Protein AF-A0A965UX92-F1 (afdb_monomer_lite)

Radius of gyration: 21.81 Å; chains: 1; bounding box: 40×48×51 Å

Secondary structure (DSSP, 8-state):
-----------HHHHHHHHHHSTTEEEEEEE-TTS-EEEEEEESSHHHHHHHHHHHHHHHHHHHHHHHHHHHHHHHHHHHHHHTSS--

Foldseek 3Di:
DPPPPDWDDPDPVVVVVCVVVVVFKDWDWDATPVRHIDIDIDGPDPVSVVVRVVVVVVVVVVVVVVVVVVVVVVVVVVVVVVVVVPPD

Sequence (88 aa):
MVTNKKKFNFPTSLLKQIDECSFGGYILFNFSNKGEPQVYTKFDNQINAMALLYYLNTWGQSIDQLNLEATTDLIARKNEDEDSEEED

Structure (mmCIF, N/CA/C/O backbone):
data_AF-A0A965UX92-F1
#
_entry.id   AF-A0A965UX92-F1
#
loop_
_atom_site.group_PDB
_atom_site.id
_atom_site.type_symbol
_atom_site.label_atom_id
_atom_site.label_alt_id
_atom_site.label_comp_id
_atom_site.label_asym_id
_atom_site.label_entity_id
_atom_site.label_seq_id
_atom_site.pdbx_PDB_ins_code
_atom_site.Cartn_x
_atom_site.Cartn_y
_atom_site.Cartn_z
_atom_site.occupancy
_atom_site.B_iso_or_equiv
_atom_site.auth_seq_id
_atom_site.auth_comp_id
_atom_site.auth_asym_id
_atom_site.auth_atom_id
_atom_site.pdbx_PDB_model_num
ATOM 1 N N . MET A 1 1 ? -11.192 32.868 13.434 1.00 38.41 1 MET A N 1
ATOM 2 C CA . MET A 1 1 ? -12.074 31.695 13.615 1.00 38.41 1 MET A CA 1
ATOM 3 C C . MET A 1 1 ? -11.181 30.461 13.628 1.00 38.41 1 MET A C 1
ATOM 5 O O . MET A 1 1 ? -10.678 30.077 12.582 1.00 38.41 1 MET A O 1
ATOM 9 N N . VAL A 1 2 ? -10.849 29.925 14.806 1.00 42.78 2 VAL A N 1
ATOM 10 C CA . VAL A 1 2 ? -9.988 28.735 14.904 1.00 42.78 2 VAL A CA 1
ATOM 11 C C . VAL A 1 2 ? -10.864 27.540 14.556 1.00 42.78 2 VAL A C 1
ATOM 13 O O . VAL A 1 2 ? -11.713 27.136 15.348 1.00 42.78 2 VAL A O 1
ATOM 16 N N . THR A 1 3 ? -10.734 27.014 13.340 1.00 48.56 3 THR A N 1
ATOM 17 C CA . THR A 1 3 ? -11.376 25.750 12.980 1.00 48.56 3 THR A CA 1
ATOM 18 C C . THR A 1 3 ? -10.814 24.685 13.912 1.00 48.56 3 THR A C 1
ATOM 20 O O . THR A 1 3 ? -9.639 24.334 13.795 1.00 48.56 3 THR A O 1
ATOM 23 N N . ASN A 1 4 ? -11.628 24.192 14.847 1.00 49.69 4 ASN A N 1
ATOM 24 C CA . ASN A 1 4 ? -11.349 22.976 15.606 1.00 49.69 4 ASN A CA 1
ATOM 25 C C . ASN A 1 4 ? -11.244 21.825 14.593 1.00 49.69 4 ASN A C 1
ATOM 27 O O . ASN A 1 4 ? -12.223 21.131 14.316 1.00 49.69 4 ASN A O 1
ATOM 31 N N . LYS A 1 5 ? -10.069 21.663 13.968 1.00 59.03 5 LYS A N 1
ATOM 32 C CA . LYS A 1 5 ? -9.753 20.521 13.113 1.00 59.03 5 LYS A CA 1
ATOM 33 C C . LYS A 1 5 ? -9.844 19.305 14.024 1.00 59.03 5 LYS A C 1
ATOM 35 O O . LYS A 1 5 ? -8.940 19.073 14.829 1.00 59.03 5 LYS A O 1
ATOM 40 N N . LYS A 1 6 ? -10.970 18.583 13.957 1.00 56.97 6 LYS A N 1
ATOM 41 C CA . LYS A 1 6 ? -11.172 17.316 14.670 1.00 56.97 6 LYS A CA 1
ATOM 42 C C . LYS A 1 6 ? -9.890 16.493 14.536 1.00 56.97 6 LYS A C 1
ATOM 44 O O . LYS A 1 6 ? -9.311 16.446 13.451 1.00 56.97 6 LYS A O 1
ATOM 49 N N . LYS A 1 7 ? -9.424 15.897 15.638 1.00 62.44 7 LYS A N 1
ATOM 50 C CA . LYS A 1 7 ? -8.301 14.952 15.620 1.00 62.44 7 LYS A CA 1
ATOM 51 C C . LYS A 1 7 ? -8.636 13.857 14.606 1.00 62.44 7 LYS A C 1
ATOM 53 O O . LYS A 1 7 ? -9.490 13.023 14.884 1.00 62.44 7 LYS A O 1
ATOM 58 N N . PHE A 1 8 ? -8.062 13.937 13.405 1.00 70.00 8 PHE A N 1
ATOM 59 C CA . PHE A 1 8 ? -8.223 12.907 12.387 1.00 70.00 8 PHE A CA 1
ATOM 60 C C . PHE A 1 8 ? -7.378 11.729 12.844 1.00 70.00 8 PHE A C 1
ATOM 62 O O . PHE A 1 8 ? -6.156 11.751 12.731 1.00 70.00 8 PHE A O 1
ATOM 69 N N . ASN A 1 9 ? -8.061 10.759 13.434 1.00 74.44 9 ASN A N 1
ATOM 70 C CA . ASN A 1 9 ? -7.537 9.440 13.719 1.00 74.44 9 ASN A CA 1
ATOM 71 C C . ASN A 1 9 ? -8.270 8.483 12.785 1.00 74.44 9 ASN A C 1
ATOM 73 O O . ASN A 1 9 ? -9.486 8.625 12.614 1.00 74.44 9 ASN A O 1
ATOM 77 N N . PHE A 1 10 ? -7.555 7.520 12.203 1.00 84.75 10 PHE A N 1
ATOM 78 C CA . PHE A 1 10 ? -8.187 6.504 11.367 1.00 84.75 10 PHE A CA 1
ATOM 79 C C . PHE A 1 10 ? -9.275 5.785 12.185 1.00 84.75 10 PHE A C 1
ATOM 81 O O . PHE A 1 10 ? -8.970 5.270 13.267 1.00 84.75 10 PHE A O 1
ATOM 88 N N . PRO A 1 11 ? -10.550 5.787 11.749 1.00 89.38 11 PRO A N 1
ATOM 89 C CA . PRO A 1 11 ? -11.622 5.208 12.546 1.00 89.38 11 PRO A CA 1
ATOM 90 C C . PRO A 1 11 ? -11.406 3.710 12.752 1.00 89.38 11 PRO A C 1
ATOM 92 O O . PRO A 1 11 ? -11.189 2.971 11.794 1.00 89.38 11 PRO A O 1
ATOM 95 N N . THR A 1 12 ? -11.540 3.238 13.991 1.00 90.62 12 THR A N 1
ATOM 96 C CA . THR A 1 12 ? -11.377 1.813 14.316 1.00 90.62 12 THR A CA 1
ATOM 97 C C . THR A 1 12 ? -12.345 0.923 13.535 1.00 90.62 12 THR A C 1
ATOM 99 O O . THR A 1 12 ? -11.978 -0.178 13.138 1.00 90.62 12 THR A O 1
ATOM 102 N N . SER A 1 13 ? -13.563 1.402 13.258 1.00 94.19 13 SER A N 1
ATOM 103 C CA . SER A 1 13 ? -14.535 0.684 12.425 1.00 94.19 13 SER A CA 1
ATOM 104 C C . SER A 1 13 ? -14.038 0.472 10.996 1.00 94.19 13 SER A C 1
ATOM 106 O O . SER A 1 13 ? -14.233 -0.602 10.442 1.00 94.19 13 SER A O 1
ATOM 108 N N . LEU A 1 14 ? -13.361 1.467 10.418 1.00 93.19 14 LEU A N 1
ATOM 109 C CA . LEU A 1 14 ? -12.797 1.369 9.075 1.00 93.19 14 LEU A CA 1
ATOM 110 C C . LEU A 1 14 ? -11.590 0.428 9.056 1.00 93.19 14 LEU A C 1
ATOM 112 O O . LEU A 1 14 ? -11.495 -0.414 8.174 1.00 93.19 14 LEU A O 1
ATOM 116 N N . LEU A 1 15 ? -10.716 0.501 10.064 1.00 93.62 15 LEU A N 1
ATOM 117 C CA . LEU A 1 15 ? -9.604 -0.448 10.212 1.00 93.62 15 LEU A CA 1
ATOM 118 C C . LEU A 1 15 ? -10.097 -1.898 10.307 1.00 93.62 15 LEU A C 1
ATOM 120 O O . LEU A 1 15 ? -9.455 -2.797 9.773 1.00 93.62 15 LEU A O 1
ATOM 124 N N . LYS A 1 16 ? -11.248 -2.120 10.952 1.00 93.50 16 LYS A N 1
ATOM 125 C CA . LYS A 1 16 ? -11.893 -3.435 11.016 1.00 93.50 16 LYS A CA 1
ATOM 126 C C . LYS A 1 16 ? -12.456 -3.877 9.661 1.00 93.50 16 LYS A C 1
ATOM 128 O O . LYS A 1 16 ? -12.296 -5.028 9.291 1.00 93.50 16 LYS A O 1
ATOM 133 N N . GLN A 1 17 ? -13.077 -2.975 8.906 1.00 95.00 17 GLN A N 1
ATOM 134 C CA . GLN A 1 17 ? -13.567 -3.294 7.559 1.00 95.00 17 GLN A CA 1
ATOM 135 C C . GLN A 1 17 ? -12.423 -3.611 6.592 1.00 95.00 17 GLN A C 1
ATOM 137 O O . GLN A 1 17 ? -12.547 -4.514 5.769 1.00 95.00 17 GLN A O 1
ATOM 142 N N . ILE A 1 18 ? -11.299 -2.895 6.709 1.00 94.81 18 ILE A N 1
ATOM 143 C CA . ILE A 1 18 ? -10.084 -3.203 5.953 1.00 94.81 18 ILE A CA 1
ATOM 144 C C . ILE A 1 18 ? -9.624 -4.613 6.318 1.00 94.81 18 ILE A C 1
ATOM 146 O O . ILE A 1 18 ? -9.473 -5.433 5.421 1.00 94.81 18 ILE A O 1
ATOM 150 N N . ASP A 1 19 ? -9.484 -4.920 7.609 1.00 93.31 19 ASP A N 1
ATOM 151 C CA . ASP A 1 19 ? -9.117 -6.252 8.111 1.00 93.31 19 ASP A CA 1
ATOM 152 C C . ASP A 1 19 ? -9.992 -7.368 7.509 1.00 93.31 19 ASP A C 1
ATOM 154 O O . ASP A 1 19 ? -9.473 -8.312 6.920 1.00 93.31 19 ASP A O 1
ATOM 158 N N . GLU A 1 20 ? -11.318 -7.200 7.538 1.00 92.56 20 GLU A N 1
ATOM 159 C CA . GLU A 1 20 ? -12.296 -8.142 6.966 1.00 92.56 20 GLU A CA 1
ATOM 160 C C . GLU A 1 20 ? -12.105 -8.380 5.454 1.00 92.56 20 GLU A C 1
ATOM 162 O O . GLU A 1 20 ? -12.453 -9.446 4.947 1.00 92.56 20 GLU A O 1
ATOM 167 N N . CYS A 1 21 ? -11.524 -7.415 4.736 1.00 92.62 21 CYS A N 1
ATOM 168 C CA . CYS A 1 21 ? -11.278 -7.484 3.293 1.00 92.62 21 CYS A CA 1
ATOM 169 C C . CYS A 1 21 ? -9.819 -7.807 2.925 1.00 92.62 21 CYS A C 1
ATOM 171 O O . CYS A 1 21 ? -9.501 -7.879 1.740 1.00 92.62 21 CYS A O 1
ATOM 173 N N . SER A 1 22 ? -8.922 -7.979 3.901 1.00 90.44 22 SER A N 1
ATOM 174 C CA . SER A 1 22 ? -7.468 -8.023 3.662 1.00 90.44 22 SER A CA 1
ATOM 175 C C . SER A 1 22 ? -6.867 -9.430 3.588 1.00 90.44 22 SER A C 1
ATOM 177 O O . SER A 1 22 ? -5.649 -9.543 3.527 1.00 90.44 22 SER A O 1
ATOM 179 N N . PHE A 1 23 ? -7.695 -10.486 3.626 1.00 85.00 23 PHE A N 1
ATOM 180 C CA . PHE A 1 23 ? -7.322 -11.911 3.522 1.00 85.00 23 PHE A CA 1
ATOM 181 C C . PHE A 1 23 ? -5.859 -12.217 3.905 1.00 85.00 23 PHE A C 1
ATOM 183 O O . PHE A 1 23 ? -5.012 -12.484 3.052 1.00 85.00 23 PHE A O 1
ATOM 190 N N . GLY A 1 24 ? -5.545 -12.141 5.199 1.00 84.75 24 GLY A N 1
ATOM 191 C CA . GLY A 1 24 ? -4.211 -12.425 5.718 1.00 84.75 24 GLY A CA 1
ATOM 192 C C . GLY A 1 24 ? -3.513 -11.249 6.396 1.00 84.75 24 GLY A C 1
ATOM 193 O O . GLY A 1 24 ? -2.644 -11.481 7.245 1.00 84.75 24 GLY A O 1
ATOM 194 N N . GLY A 1 25 ? -3.902 -10.012 6.084 1.00 92.50 25 GLY A N 1
ATOM 195 C CA . GLY A 1 25 ? -3.432 -8.819 6.784 1.00 92.50 25 GLY A CA 1
ATOM 196 C C . GLY A 1 25 ? -3.225 -7.608 5.881 1.00 92.50 25 GLY A C 1
ATOM 197 O O . GLY A 1 25 ? -3.310 -7.697 4.661 1.00 92.50 25 GLY A O 1
ATOM 198 N N . TYR A 1 26 ? -2.912 -6.463 6.481 1.00 95.50 26 TYR A N 1
ATOM 199 C CA . TYR A 1 26 ? -2.625 -5.226 5.758 1.00 95.50 26 TYR A CA 1
ATOM 200 C C . TYR A 1 26 ? -1.518 -4.407 6.422 1.00 95.50 26 TYR A C 1
ATOM 202 O O . TYR A 1 26 ? -1.251 -4.516 7.623 1.00 95.50 26 TYR A O 1
ATOM 210 N N . ILE A 1 27 ? -0.921 -3.530 5.615 1.00 95.00 27 ILE A N 1
ATOM 211 C CA . ILE A 1 27 ? -0.063 -2.427 6.046 1.00 95.00 27 ILE A CA 1
ATOM 212 C C . ILE A 1 27 ? -0.646 -1.157 5.429 1.00 95.00 27 ILE A C 1
ATOM 214 O O . ILE A 1 27 ? -0.743 -1.044 4.209 1.00 95.00 27 ILE A O 1
ATOM 218 N N . LEU A 1 28 ? -1.060 -0.212 6.267 1.00 94.44 28 LEU A N 1
ATOM 219 C CA . LEU A 1 28 ? -1.655 1.050 5.848 1.00 94.44 28 LEU A CA 1
ATOM 220 C C . LEU A 1 28 ? -0.769 2.204 6.304 1.00 94.44 28 LEU A C 1
ATOM 222 O O . LEU A 1 28 ? -0.627 2.441 7.504 1.00 94.44 28 LEU A O 1
ATOM 226 N N . PHE A 1 29 ? -0.220 2.932 5.335 1.00 93.31 29 PHE A N 1
ATOM 227 C CA . PHE A 1 29 ? 0.504 4.180 5.553 1.00 93.31 29 PHE A CA 1
ATOM 228 C C . PHE A 1 29 ? -0.450 5.362 5.378 1.00 93.31 29 PHE A C 1
ATOM 230 O O . PHE A 1 29 ? -1.157 5.455 4.373 1.00 93.31 29 PHE A O 1
ATOM 237 N N . ASN A 1 30 ? -0.478 6.278 6.339 1.00 91.69 30 ASN A N 1
ATOM 238 C CA . ASN A 1 30 ? -1.277 7.498 6.256 1.00 91.69 30 ASN A CA 1
ATOM 239 C C . ASN A 1 30 ? -0.609 8.649 7.017 1.00 91.69 30 ASN A C 1
ATOM 241 O O . ASN A 1 30 ? 0.429 8.480 7.649 1.00 91.69 30 ASN A O 1
ATOM 245 N N . PHE A 1 31 ? -1.245 9.820 6.990 1.00 90.12 31 PHE A N 1
ATOM 246 C CA . PHE A 1 31 ? -0.866 10.958 7.822 1.00 90.12 31 PHE A CA 1
ATOM 247 C C . PHE A 1 31 ? -1.963 11.286 8.836 1.00 90.12 31 PHE A C 1
ATOM 249 O O . PHE A 1 31 ? -3.156 11.103 8.566 1.00 90.12 31 PHE A O 1
ATOM 256 N N . SER A 1 32 ? -1.558 11.789 9.999 1.00 86.81 32 SER A N 1
ATOM 257 C CA . SER A 1 32 ? -2.465 12.349 11.000 1.00 86.81 32 SER A CA 1
ATOM 258 C C . SER A 1 32 ? -2.990 13.725 10.564 1.00 86.81 32 SER A C 1
ATOM 260 O O . SER A 1 32 ? -2.504 14.326 9.604 1.00 86.81 32 SER A O 1
ATOM 262 N N . ASN A 1 33 ? -3.930 14.309 11.317 1.00 82.75 33 ASN A N 1
ATOM 263 C CA . ASN A 1 33 ? -4.354 15.703 11.087 1.00 82.75 33 ASN A CA 1
ATOM 264 C C . ASN A 1 33 ? -3.235 16.751 11.244 1.00 82.75 33 ASN A C 1
ATOM 266 O O . ASN A 1 33 ? -3.457 17.917 10.908 1.00 82.75 33 ASN A O 1
ATOM 270 N N . LYS A 1 34 ? -2.079 16.366 11.794 1.00 86.88 34 LYS A N 1
ATOM 271 C CA . LYS A 1 34 ? -0.891 17.214 11.922 1.00 86.88 34 LYS A CA 1
ATOM 272 C C . LYS A 1 34 ? 0.123 16.999 10.795 1.00 86.88 34 LYS A C 1
ATOM 274 O O . LYS A 1 34 ? 1.148 17.666 10.797 1.00 86.88 34 LYS A O 1
ATOM 279 N N . GLY A 1 35 ? -0.146 16.088 9.858 1.00 85.94 35 GLY A N 1
ATOM 280 C CA . GLY A 1 35 ? 0.816 15.700 8.825 1.00 85.94 35 GLY A CA 1
ATOM 281 C C . GLY A 1 35 ? 1.911 14.759 9.332 1.00 85.94 35 GLY A C 1
ATOM 282 O O . GLY A 1 35 ? 2.907 14.565 8.647 1.00 85.94 35 GLY A O 1
ATOM 283 N N . GLU A 1 36 ? 1.750 14.174 10.522 1.00 89.44 36 GLU A N 1
ATOM 284 C CA . GLU A 1 36 ? 2.698 13.185 11.045 1.00 89.44 36 GLU A CA 1
ATOM 285 C C . GLU A 1 36 ? 2.413 11.824 10.394 1.00 89.44 36 GLU A C 1
ATOM 287 O O . GLU A 1 36 ? 1.242 11.428 10.345 1.00 89.44 36 GLU A O 1
ATOM 292 N N . PRO A 1 37 ? 3.434 11.103 9.900 1.00 91.56 37 PRO A N 1
ATOM 293 C CA . PRO A 1 37 ? 3.243 9.785 9.317 1.00 91.56 37 PRO A CA 1
ATOM 294 C C . PRO A 1 37 ? 2.768 8.788 10.378 1.00 91.56 37 PRO A C 1
ATOM 296 O O . PRO A 1 37 ? 3.195 8.810 11.533 1.00 91.56 37 PRO A O 1
ATOM 299 N N . GLN A 1 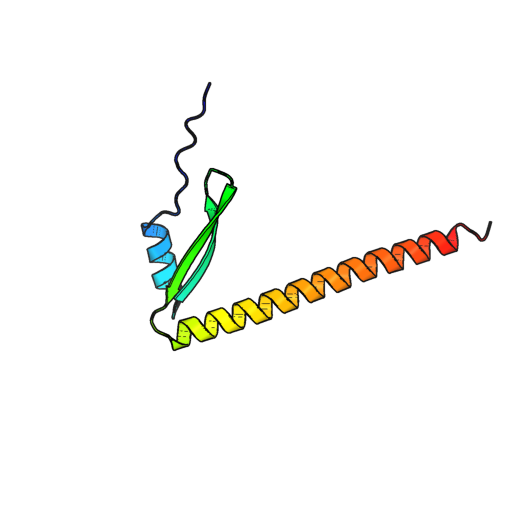38 ? 1.869 7.906 9.970 1.00 92.56 38 GLN A N 1
ATOM 300 C CA . GLN A 1 38 ? 1.267 6.868 10.791 1.00 92.56 38 GLN A CA 1
ATOM 301 C C . GLN A 1 38 ? 1.237 5.562 10.005 1.00 92.56 38 GLN A C 1
ATOM 303 O O . GLN A 1 38 ? 1.090 5.560 8.780 1.00 92.56 38 GLN A O 1
ATOM 308 N N . VAL A 1 39 ? 1.373 4.453 10.731 1.00 93.44 39 VAL A N 1
ATOM 309 C CA . VAL A 1 39 ? 1.296 3.111 10.160 1.00 93.44 39 VAL A CA 1
ATOM 310 C C . VAL A 1 39 ? 0.340 2.276 10.994 1.00 93.44 39 VAL A C 1
ATOM 312 O O . VAL A 1 39 ? 0.503 2.167 12.210 1.00 93.44 39 VAL A O 1
ATOM 315 N N . TYR A 1 40 ? -0.643 1.674 10.332 1.00 94.25 40 TYR A N 1
ATOM 316 C CA . TYR A 1 40 ? -1.516 0.661 10.914 1.00 94.25 40 TYR A CA 1
ATOM 317 C C . TYR A 1 40 ? -1.205 -0.685 10.275 1.00 94.25 40 TYR A C 1
ATOM 319 O O . TYR A 1 40 ? -1.130 -0.789 9.051 1.00 94.25 40 TYR A O 1
ATOM 327 N N . THR A 1 41 ? -1.032 -1.712 11.101 1.00 93.94 41 THR A N 1
ATOM 328 C CA . THR A 1 41 ? -0.759 -3.067 10.628 1.00 93.94 41 THR A CA 1
ATOM 329 C C . THR A 1 41 ? -1.666 -4.074 11.300 1.00 93.94 41 THR A C 1
ATOM 331 O O . THR A 1 41 ? -2.017 -3.947 12.478 1.00 93.94 41 THR A O 1
ATOM 334 N N . LYS A 1 42 ? -2.029 -5.102 10.539 1.00 95.06 42 LYS A N 1
ATOM 335 C CA . LYS A 1 42 ? -2.646 -6.304 11.075 1.00 95.06 42 LYS A CA 1
ATOM 336 C C . LYS A 1 42 ? -2.221 -7.506 10.256 1.00 95.06 42 LYS A C 1
ATOM 338 O O . LYS A 1 42 ? -2.136 -7.409 9.039 1.00 95.06 42 LYS A O 1
ATOM 343 N N . PHE A 1 43 ? -1.958 -8.616 10.933 1.00 94.75 43 PHE A N 1
ATOM 344 C CA . PHE A 1 43 ? -1.556 -9.869 10.312 1.00 94.75 43 PHE A CA 1
ATOM 345 C C . PHE A 1 43 ? -2.245 -11.019 11.032 1.00 94.75 43 PHE A C 1
ATOM 347 O O . PHE A 1 43 ? -2.226 -11.0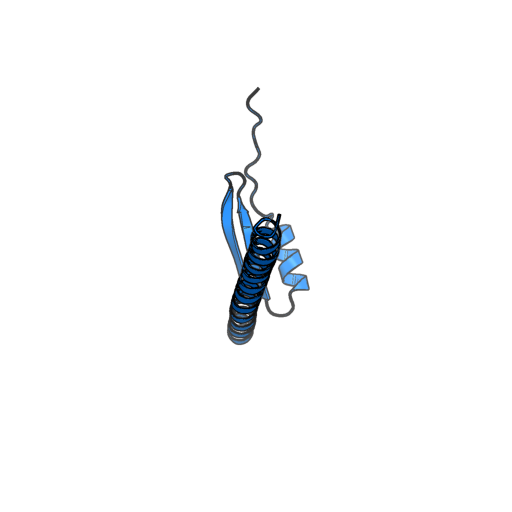67 12.263 1.00 94.75 43 PHE A O 1
ATOM 354 N N . ASP A 1 44 ? -2.810 -11.953 10.273 1.00 92.69 44 ASP A N 1
ATOM 355 C CA . ASP A 1 44 ? -3.459 -13.132 10.860 1.00 92.69 44 ASP A CA 1
ATOM 356 C C . ASP A 1 44 ? -2.429 -14.124 11.412 1.00 92.69 44 ASP A C 1
ATOM 358 O O . ASP A 1 44 ? -2.686 -14.843 12.376 1.00 92.69 44 ASP A O 1
ATOM 362 N N . ASN A 1 45 ? -1.247 -14.175 10.792 1.00 93.25 45 ASN A N 1
ATOM 363 C CA . ASN A 1 45 ? -0.137 -15.022 11.203 1.00 93.25 45 ASN A CA 1
ATOM 364 C C . ASN A 1 45 ? 1.211 -14.464 10.708 1.00 93.25 45 ASN A C 1
ATOM 366 O O . ASN A 1 45 ? 1.279 -13.523 9.913 1.00 93.25 45 ASN A O 1
ATOM 370 N N . GLN A 1 46 ? 2.300 -15.076 11.175 1.00 94.31 46 GLN A N 1
ATOM 371 C CA . GLN A 1 46 ? 3.664 -14.658 10.847 1.00 94.31 46 GLN A CA 1
ATOM 372 C C . GLN A 1 46 ? 4.006 -14.815 9.357 1.00 94.31 46 GLN A C 1
ATOM 374 O O . GLN A 1 46 ? 4.756 -14.003 8.822 1.00 94.31 46 GLN A O 1
ATOM 379 N N . ILE A 1 47 ? 3.455 -15.823 8.673 1.00 94.62 47 ILE A N 1
ATOM 380 C CA . ILE A 1 47 ? 3.713 -16.054 7.243 1.00 94.62 47 ILE A CA 1
ATOM 381 C C . ILE A 1 47 ? 3.141 -14.897 6.420 1.00 94.62 47 ILE A C 1
ATOM 383 O O . ILE A 1 47 ? 3.840 -14.348 5.572 1.00 94.62 47 ILE A O 1
ATOM 387 N N . ASN A 1 48 ? 1.915 -14.466 6.722 1.00 94.06 48 ASN A N 1
ATOM 388 C CA . ASN A 1 48 ? 1.279 -13.336 6.047 1.00 94.06 48 ASN A CA 1
ATOM 389 C C . ASN A 1 48 ? 2.040 -12.027 6.289 1.00 94.06 48 ASN A C 1
ATOM 391 O O . ASN A 1 48 ? 2.227 -11.244 5.359 1.00 94.06 48 ASN A O 1
ATOM 395 N N . ALA A 1 49 ? 2.531 -11.815 7.516 1.00 93.69 49 ALA A N 1
ATOM 396 C CA . ALA A 1 49 ? 3.366 -10.660 7.839 1.00 93.69 49 ALA A CA 1
ATOM 397 C C . ALA A 1 49 ? 4.646 -10.629 6.990 1.00 93.69 49 ALA A C 1
ATOM 399 O O . ALA A 1 49 ? 4.980 -9.602 6.400 1.00 93.69 49 ALA A O 1
ATOM 400 N N . MET A 1 50 ? 5.334 -11.769 6.879 1.00 95.06 50 MET A N 1
ATOM 401 C CA . MET A 1 50 ? 6.548 -11.888 6.068 1.00 95.06 50 MET 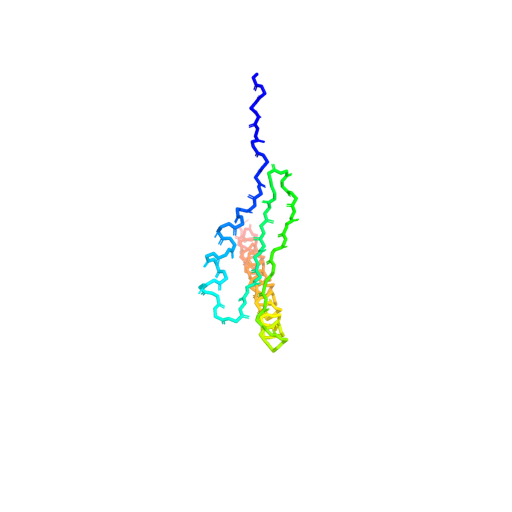A CA 1
ATOM 402 C C . MET A 1 50 ? 6.268 -11.711 4.574 1.00 95.06 50 MET A C 1
ATOM 404 O O . MET A 1 50 ? 7.036 -11.034 3.894 1.00 95.06 50 MET A O 1
ATOM 408 N N . ALA A 1 51 ? 5.167 -12.273 4.069 1.00 94.56 51 ALA A N 1
ATOM 409 C CA . ALA A 1 51 ? 4.768 -12.122 2.674 1.00 94.56 51 ALA A CA 1
ATOM 410 C C . ALA A 1 51 ? 4.493 -10.651 2.326 1.00 94.56 51 ALA A C 1
ATOM 412 O O . ALA A 1 51 ? 5.047 -10.140 1.355 1.00 94.56 51 ALA A O 1
ATOM 413 N N . LEU A 1 52 ? 3.703 -9.944 3.141 1.00 94.62 52 LEU A N 1
ATOM 414 C CA . LEU A 1 52 ? 3.411 -8.523 2.927 1.00 94.62 52 LEU A CA 1
ATOM 415 C C . LEU A 1 52 ? 4.662 -7.649 3.030 1.00 94.62 52 LEU A C 1
ATOM 417 O O . LEU A 1 52 ? 4.828 -6.734 2.227 1.00 94.62 52 LEU A O 1
ATOM 421 N N . LEU A 1 53 ? 5.565 -7.946 3.969 1.00 93.69 53 LEU A N 1
ATOM 422 C CA . LEU A 1 53 ? 6.837 -7.235 4.077 1.00 93.69 53 LEU A CA 1
ATOM 423 C C . LEU A 1 53 ? 7.724 -7.458 2.843 1.00 93.69 53 LEU A C 1
ATOM 425 O O . LEU A 1 53 ? 8.339 -6.514 2.354 1.00 93.69 53 LEU A O 1
ATOM 429 N N . TYR A 1 54 ? 7.775 -8.686 2.322 1.00 95.62 54 TYR A N 1
ATOM 430 C CA . TYR A 1 54 ? 8.493 -8.989 1.085 1.00 95.62 54 TYR A CA 1
ATOM 431 C C . TYR A 1 54 ? 7.930 -8.184 -0.094 1.00 95.62 54 TYR A C 1
ATOM 433 O O . TYR A 1 54 ? 8.685 -7.465 -0.746 1.00 95.62 54 TYR A O 1
ATOM 441 N N . TYR A 1 55 ? 6.608 -8.219 -0.303 1.00 94.69 55 TYR A N 1
ATOM 442 C CA . TYR A 1 55 ? 5.956 -7.437 -1.358 1.00 94.69 55 TYR A CA 1
ATOM 443 C C . TYR A 1 55 ? 6.204 -5.933 -1.213 1.00 94.69 55 TYR A C 1
ATOM 445 O O . TYR A 1 55 ? 6.491 -5.270 -2.207 1.00 94.69 55 TYR A O 1
ATOM 453 N N . LEU A 1 56 ? 6.139 -5.396 0.010 1.00 94.50 56 LEU A N 1
ATOM 454 C CA . LEU A 1 56 ? 6.417 -3.986 0.282 1.00 94.50 56 LEU A CA 1
ATOM 455 C C . LEU A 1 56 ? 7.846 -3.600 -0.125 1.00 94.50 56 LEU A C 1
ATOM 457 O O . LEU A 1 56 ? 8.037 -2.582 -0.786 1.00 94.50 56 LEU A O 1
ATOM 461 N N . ASN A 1 57 ? 8.838 -4.413 0.243 1.00 95.31 57 ASN A N 1
ATOM 462 C CA . ASN A 1 57 ? 10.237 -4.147 -0.090 1.00 95.31 57 ASN A CA 1
ATOM 463 C C . ASN A 1 57 ? 10.476 -4.196 -1.604 1.00 95.31 57 ASN A C 1
ATOM 465 O O . ASN A 1 57 ? 11.126 -3.307 -2.151 1.00 95.31 57 ASN A O 1
ATOM 469 N N . THR A 1 58 ? 9.922 -5.199 -2.288 1.00 95.56 58 THR A N 1
ATOM 470 C CA . THR A 1 58 ? 10.026 -5.317 -3.750 1.00 95.56 58 THR A CA 1
ATOM 471 C C . THR A 1 58 ? 9.339 -4.154 -4.460 1.00 95.56 58 THR A C 1
ATOM 473 O O . THR A 1 58 ? 9.880 -3.610 -5.424 1.00 95.56 58 THR A O 1
ATOM 476 N N . TRP A 1 59 ? 8.171 -3.730 -3.974 1.00 94.56 59 TRP A N 1
ATOM 477 C CA . TRP A 1 59 ? 7.479 -2.561 -4.507 1.00 94.56 59 TRP A CA 1
ATOM 478 C C . TRP A 1 59 ? 8.301 -1.282 -4.330 1.00 94.56 59 TRP A C 1
ATOM 480 O O . TRP A 1 59 ? 8.462 -0.536 -5.291 1.00 94.56 59 TRP A O 1
ATOM 490 N N . GLY A 1 60 ? 8.870 -1.059 -3.140 1.00 94.38 60 GLY A N 1
ATOM 491 C CA . GLY A 1 60 ? 9.739 0.090 -2.873 1.00 94.38 60 GLY A CA 1
ATOM 492 C C . GLY A 1 60 ? 10.914 0.165 -3.849 1.00 94.38 60 GLY A C 1
ATOM 493 O O . GLY A 1 60 ? 11.098 1.185 -4.503 1.00 94.38 60 GLY A O 1
ATOM 494 N N . GLN A 1 61 ? 11.623 -0.951 -4.041 1.00 94.62 61 GLN A N 1
ATOM 495 C CA . GLN A 1 61 ? 12.723 -1.039 -5.011 1.00 94.62 61 GLN A CA 1
ATOM 496 C C . GLN A 1 61 ? 12.270 -0.746 -6.449 1.00 94.62 61 GLN A C 1
ATOM 498 O O . GLN A 1 61 ? 12.972 -0.066 -7.192 1.00 94.62 61 GLN A O 1
ATOM 503 N N . SER A 1 62 ? 11.088 -1.234 -6.836 1.00 94.19 62 SER A N 1
ATOM 504 C CA . SER A 1 62 ? 10.538 -1.003 -8.179 1.00 94.19 62 SER A CA 1
ATOM 505 C C .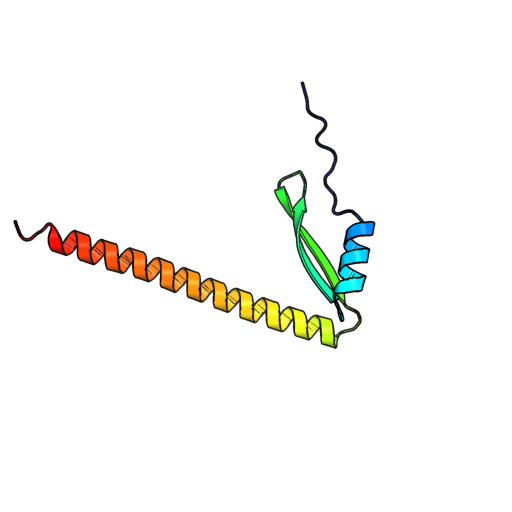 SER A 1 62 ? 10.192 0.473 -8.403 1.00 94.19 62 SER A C 1
ATOM 507 O O . SER A 1 62 ? 10.440 1.013 -9.477 1.00 94.19 62 SER A O 1
ATOM 509 N N . ILE A 1 63 ? 9.650 1.150 -7.386 1.00 93.25 63 ILE A N 1
ATOM 510 C CA . ILE A 1 63 ? 9.369 2.591 -7.438 1.00 93.25 63 ILE A CA 1
ATOM 511 C C . ILE A 1 63 ? 10.661 3.409 -7.515 1.00 93.25 63 ILE A C 1
ATOM 513 O O . ILE A 1 63 ? 10.724 4.359 -8.294 1.00 93.25 63 ILE A O 1
ATOM 517 N N . ASP A 1 64 ? 11.693 3.039 -6.757 1.00 93.44 64 ASP A N 1
ATOM 518 C CA . ASP A 1 64 ? 12.995 3.710 -6.823 1.00 93.44 64 ASP A CA 1
ATOM 519 C C . ASP A 1 64 ? 13.610 3.602 -8.223 1.00 93.44 64 ASP A C 1
ATOM 521 O O . ASP A 1 64 ? 14.123 4.589 -8.751 1.00 93.44 64 ASP A O 1
ATOM 525 N N . GLN A 1 65 ? 13.494 2.433 -8.858 1.00 92.25 65 GLN A N 1
ATOM 526 C CA . GLN A 1 65 ? 13.933 2.238 -10.236 1.00 92.25 65 GLN A CA 1
ATOM 527 C C . GLN A 1 65 ? 13.156 3.128 -11.217 1.00 92.25 65 GLN A C 1
ATOM 529 O O . GLN A 1 65 ? 13.776 3.816 -12.024 1.00 92.25 65 GLN A O 1
ATOM 534 N N . LEU A 1 66 ? 11.823 3.177 -11.121 1.00 90.75 66 LEU A N 1
ATOM 535 C CA . LEU A 1 66 ? 11.002 4.039 -11.982 1.00 90.75 66 LEU A CA 1
ATOM 536 C C . LEU A 1 66 ? 11.349 5.523 -11.817 1.00 90.75 66 LEU A C 1
ATOM 538 O O . LEU A 1 66 ? 11.397 6.266 -12.796 1.00 90.75 66 LEU A O 1
ATOM 542 N N . ASN A 1 67 ? 11.614 5.962 -10.585 1.00 90.75 67 ASN A N 1
ATOM 543 C CA . ASN A 1 67 ? 12.039 7.334 -10.317 1.00 90.75 67 ASN A CA 1
ATOM 544 C C . ASN A 1 67 ? 13.420 7.632 -10.917 1.00 90.75 67 ASN A C 1
ATOM 546 O O . ASN A 1 67 ? 13.639 8.734 -11.429 1.00 90.75 67 ASN A O 1
ATOM 550 N N . LEU A 1 68 ? 14.346 6.669 -10.865 1.00 90.00 68 LEU A N 1
ATOM 551 C CA . LEU A 1 68 ? 15.666 6.799 -11.475 1.00 90.00 68 LEU A CA 1
ATOM 552 C C . LEU A 1 68 ? 15.552 6.919 -12.997 1.00 90.00 68 LEU A C 1
ATOM 554 O O . LEU A 1 68 ? 16.097 7.862 -13.560 1.00 90.00 68 LEU A O 1
ATOM 558 N N . GLU A 1 69 ? 14.795 6.024 -13.633 1.00 90.00 69 GLU A N 1
ATOM 559 C CA . GLU A 1 69 ? 14.541 6.037 -15.079 1.00 90.00 69 GLU A CA 1
ATOM 560 C C . GLU A 1 69 ? 13.919 7.368 -15.518 1.00 90.00 69 GLU A C 1
ATOM 562 O O . GLU A 1 69 ? 14.451 8.036 -16.401 1.00 90.00 69 GLU A O 1
ATOM 567 N N . ALA A 1 70 ? 12.875 7.833 -14.822 1.00 88.38 70 ALA A N 1
ATOM 568 C CA . ALA A 1 70 ? 12.248 9.121 -15.113 1.00 88.38 70 ALA A CA 1
ATOM 569 C C . ALA A 1 70 ? 13.224 10.304 -14.971 1.00 88.38 70 ALA A C 1
ATOM 571 O O . ALA A 1 70 ? 13.173 11.252 -15.753 1.00 88.38 70 ALA A O 1
ATOM 572 N N . THR A 1 71 ? 14.125 10.262 -13.985 1.00 87.19 71 THR A N 1
ATOM 573 C CA . THR A 1 71 ? 15.141 11.309 -13.792 1.00 87.19 71 THR A CA 1
ATOM 574 C C . THR A 1 71 ? 16.195 11.272 -14.898 1.00 87.19 71 THR A C 1
ATOM 576 O O . THR A 1 71 ? 16.582 12.321 -15.410 1.00 87.19 71 THR A O 1
ATOM 579 N N . THR A 1 72 ? 16.646 10.080 -15.293 1.00 87.19 72 THR A N 1
ATOM 580 C CA . THR A 1 72 ? 17.602 9.900 -16.391 1.00 87.19 72 THR A CA 1
ATOM 581 C C . THR A 1 72 ? 17.023 10.380 -17.719 1.00 87.19 72 THR A C 1
ATOM 583 O O . THR A 1 72 ? 17.705 11.115 -18.427 1.00 87.19 72 THR A O 1
ATOM 586 N N . ASP A 1 73 ? 15.763 10.060 -18.018 1.00 88.12 73 ASP A N 1
ATOM 587 C CA . ASP A 1 73 ? 15.082 10.511 -19.237 1.00 88.12 73 ASP A CA 1
ATOM 588 C C . ASP A 1 73 ? 14.976 12.039 -19.311 1.00 88.12 73 ASP A C 1
ATOM 590 O O . ASP A 1 73 ? 15.160 12.630 -20.375 1.00 88.12 73 ASP A O 1
ATOM 594 N N . LEU A 1 74 ? 14.706 12.703 -18.182 1.00 86.31 74 LEU A N 1
ATOM 595 C CA . LEU A 1 74 ? 14.676 14.167 -18.117 1.00 86.31 74 LEU A CA 1
ATOM 596 C C . LEU A 1 74 ? 16.054 14.782 -18.384 1.00 86.31 74 LEU A C 1
ATOM 598 O O . LEU A 1 74 ? 16.142 15.785 -19.088 1.00 86.31 74 LEU A O 1
ATOM 602 N N . ILE A 1 75 ? 17.121 14.191 -17.838 1.00 84.31 75 ILE A N 1
ATOM 603 C CA . ILE A 1 75 ? 18.497 14.651 -18.078 1.00 84.31 75 ILE A CA 1
ATOM 604 C C . ILE A 1 75 ? 18.886 14.434 -19.543 1.00 84.31 75 ILE A C 1
ATOM 606 O O . ILE A 1 75 ? 19.447 15.337 -20.154 1.00 84.31 75 ILE A O 1
ATOM 610 N N . ALA A 1 76 ? 18.567 13.269 -20.114 1.00 86.25 76 ALA A N 1
ATOM 611 C CA . ALA A 1 76 ? 18.876 12.955 -21.505 1.00 86.25 76 ALA A CA 1
ATOM 612 C C . ALA A 1 76 ? 18.213 13.949 -22.468 1.00 86.25 76 ALA A C 1
ATOM 614 O O . ALA A 1 76 ? 18.899 14.523 -23.305 1.00 86.25 76 ALA A O 1
ATOM 615 N N . ARG A 1 77 ? 16.917 14.237 -22.280 1.00 83.88 77 ARG A N 1
ATOM 616 C CA . ARG A 1 77 ? 16.201 15.241 -23.086 1.00 83.88 77 ARG A CA 1
ATOM 617 C C . ARG A 1 77 ? 16.784 16.640 -22.938 1.00 83.88 77 ARG A C 1
ATOM 619 O O . ARG A 1 77 ? 16.944 17.335 -23.927 1.00 83.88 77 ARG A O 1
ATOM 626 N N . LYS A 1 78 ? 17.145 17.038 -21.714 1.00 81.00 78 LYS A N 1
ATOM 627 C CA . LYS A 1 78 ? 17.769 18.343 -21.474 1.00 81.00 78 LYS A CA 1
ATOM 628 C C . LYS A 1 78 ? 19.099 18.489 -22.220 1.00 81.00 78 LYS A C 1
ATOM 630 O O . LYS A 1 78 ? 19.385 19.567 -22.721 1.00 81.00 78 LYS A O 1
ATOM 635 N N . ASN A 1 79 ? 19.892 17.422 -22.286 1.00 74.50 79 ASN A N 1
ATOM 636 C CA . ASN A 1 79 ? 21.158 17.438 -23.016 1.00 74.50 79 ASN A CA 1
ATOM 637 C C . ASN A 1 79 ? 20.942 17.464 -24.539 1.00 74.50 79 ASN A C 1
ATOM 639 O O . ASN A 1 79 ? 21.673 18.160 -25.228 1.00 74.50 79 ASN A O 1
ATOM 643 N N . GLU A 1 80 ? 19.937 16.747 -25.059 1.00 75.75 80 GLU A N 1
ATOM 644 C CA . GLU A 1 80 ? 19.565 16.816 -26.483 1.00 75.75 80 GLU A CA 1
ATOM 645 C C . GLU A 1 80 ? 19.103 18.225 -26.890 1.00 75.75 80 GLU A C 1
ATOM 647 O O . GLU A 1 80 ? 19.457 18.695 -27.969 1.00 75.75 80 GLU A O 1
ATOM 652 N N . ASP A 1 81 ? 18.357 18.912 -26.018 1.00 70.50 81 ASP A N 1
ATOM 653 C CA . ASP A 1 81 ? 17.933 20.296 -26.247 1.00 70.50 81 ASP A CA 1
ATOM 654 C C . ASP A 1 81 ? 19.136 21.269 -26.207 1.00 70.50 81 ASP A C 1
ATOM 656 O O . ASP A 1 81 ? 19.240 22.141 -27.067 1.00 70.50 81 ASP A O 1
ATOM 660 N N . GLU A 1 82 ? 20.083 21.101 -25.272 1.00 62.53 82 GLU A N 1
ATOM 661 C CA . GLU A 1 82 ? 21.286 21.954 -25.161 1.00 62.53 82 GLU A CA 1
ATOM 662 C C . GLU A 1 82 ? 22.270 21.772 -26.334 1.00 62.53 82 GLU A C 1
ATOM 664 O O . GLU A 1 82 ? 22.797 22.765 -26.831 1.00 62.53 82 GLU A O 1
ATOM 669 N N . ASP A 1 83 ? 22.465 20.549 -26.844 1.00 60.06 83 ASP A N 1
ATOM 670 C CA . ASP A 1 83 ? 23.321 20.299 -28.020 1.00 60.06 83 ASP A CA 1
ATOM 671 C C . ASP A 1 83 ? 22.729 20.891 -29.317 1.00 60.06 83 ASP A C 1
ATOM 673 O O . ASP A 1 83 ? 23.450 21.113 -30.290 1.00 60.06 83 ASP A O 1
ATOM 677 N N . SER A 1 84 ? 21.421 21.170 -29.348 1.00 58.22 84 SER A N 1
ATOM 678 C CA . SER A 1 84 ? 20.742 21.736 -30.522 1.00 58.22 84 SER A CA 1
ATOM 679 C C . SER A 1 84 ? 20.762 23.271 -30.598 1.00 58.22 84 SER A C 1
ATOM 681 O O . SER A 1 84 ? 20.449 23.824 -31.651 1.00 58.22 84 SER A O 1
ATOM 683 N N . GLU A 1 85 ? 21.164 23.965 -29.526 1.00 55.50 85 GLU A N 1
ATOM 684 C CA . GLU A 1 85 ? 21.275 25.435 -29.474 1.00 55.50 85 GLU A CA 1
ATOM 685 C C . GLU A 1 85 ? 22.700 25.961 -29.770 1.00 55.50 85 GLU A C 1
ATOM 687 O O . GLU A 1 85 ? 22.880 27.168 -29.928 1.00 55.50 85 GLU A O 1
ATOM 692 N N . GLU A 1 86 ? 23.714 25.090 -29.881 1.00 56.47 86 GLU A N 1
ATOM 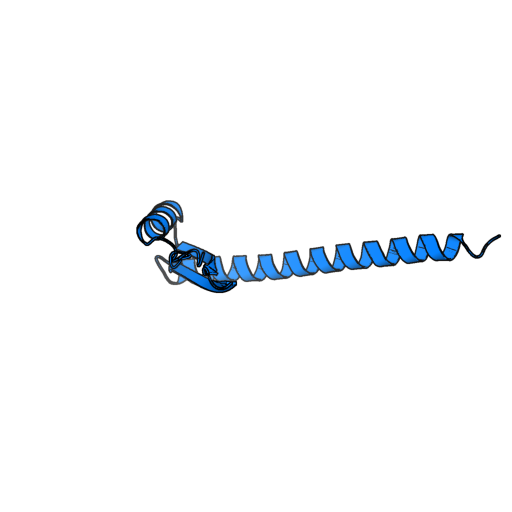693 C CA . GLU A 1 86 ? 25.112 25.479 -30.168 1.00 56.47 86 GLU A CA 1
ATOM 694 C C . GLU A 1 86 ? 25.499 25.440 -31.670 1.00 56.47 86 GLU A C 1
ATOM 696 O O . GLU A 1 86 ? 26.636 25.776 -32.012 1.00 56.47 86 GLU A O 1
ATOM 701 N N . GLU A 1 87 ? 24.584 25.074 -32.581 1.00 51.91 87 GLU A N 1
ATOM 702 C CA . GLU A 1 87 ? 24.851 24.970 -34.035 1.00 51.91 87 GLU A CA 1
ATOM 703 C C . GLU A 1 87 ? 24.412 26.182 -34.904 1.00 51.91 87 GLU A C 1
ATOM 705 O O . GLU A 1 87 ? 24.568 26.110 -36.126 1.00 51.91 87 GLU A O 1
ATOM 710 N N . ASP A 1 88 ? 23.954 27.307 -34.328 1.00 44.56 88 ASP A N 1
ATOM 711 C CA . ASP A 1 88 ? 23.603 28.551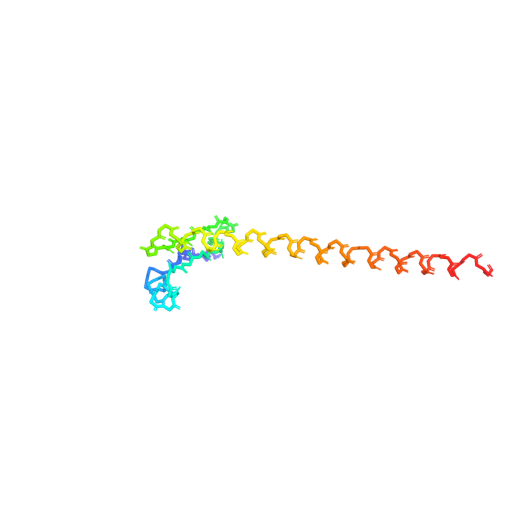 -35.070 1.00 44.56 88 ASP A CA 1
ATOM 712 C C . ASP A 1 88 ? 24.593 29.726 -34.872 1.00 44.56 88 ASP A C 1
ATOM 714 O O . ASP A 1 88 ? 24.857 30.136 -33.715 1.00 44.56 88 ASP A O 1
#

pLDDT: mean 84.4, std 14.83, range [38.41, 95.62]